Protein AF-A0A383A4H9-F1 (afdb_m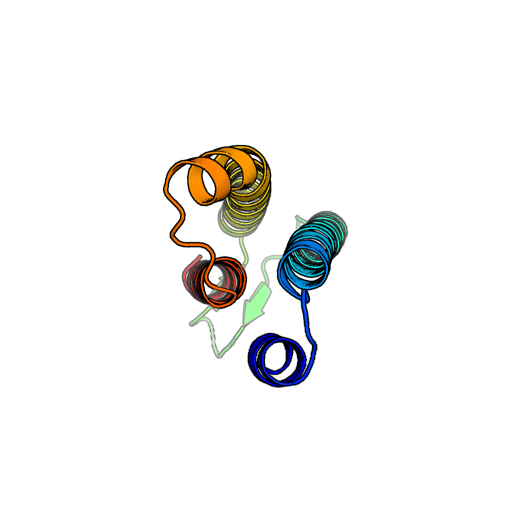onomer_lite)

Organism: NCBI:txid408172

Sequence (101 aa):
MFLLIVGVFKKNSLNFIYNLTIISLLITLALTLNHPIDTHLTLFNESYKIDYLSTFMKILTLISGIFVMLTSSKYIQITKIIKIEYPVLLLSSILGMMVMI

pLDDT: mean 80.48, std 9.93, range [55.66, 93.12]

Radius of gyration: 15.86 Å; chains: 1; bounding box: 32×23×46 Å

Secondary structure (DSSP, 8-state):
-HHHHHHHHSTT-HHHHHHHHHHHHHHHHHHHHTS-TT--EEETTTTEEE-HHHHHHHHHHHHHHHHHHHHHHHHHHHHT---THHHHHHHHHHHHHHHH-

Foldseek 3Di:
DVLVVVQVVDPPCLVVSLVVLLVVLVVVLVVLVPDDQPDFDADDVNPDTRHNVLSVVLNVLSVVLSVCSVVVVVVCVVVVVSDSVPSVVSVVVSVVVNRVD

Structure (mmCIF, N/CA/C/O backbone):
data_AF-A0A383A4H9-F1
#
_entry.id   AF-A0A383A4H9-F1
#
loop_
_atom_site.group_PDB
_atom_site.id
_atom_site.type_symbol
_atom_site.label_atom_id
_atom_site.label_alt_id
_atom_site.label_comp_id
_atom_site.label_asym_id
_atom_site.label_entity_id
_atom_site.label_seq_id
_atom_site.pdbx_PDB_ins_code
_atom_site.Cartn_x
_atom_site.Cartn_y
_atom_site.Cartn_z
_atom_site.occupancy
_atom_site.B_iso_or_equiv
_atom_site.auth_seq_id
_atom_site.auth_comp_id
_atom_site.auth_asym_id
_atom_site.auth_atom_id
_atom_site.pdbx_PDB_model_num
ATOM 1 N N . MET A 1 1 ? -13.232 -9.687 -0.372 1.00 71.88 1 MET A N 1
ATOM 2 C CA . MET A 1 1 ? -14.518 -9.810 0.364 1.00 71.88 1 MET A CA 1
ATOM 3 C C . MET A 1 1 ? -14.550 -10.940 1.395 1.00 71.88 1 MET A C 1
ATOM 5 O O . MET A 1 1 ? -15.249 -10.781 2.384 1.00 71.88 1 MET A O 1
ATOM 9 N N . PHE A 1 2 ? -13.784 -12.030 1.247 1.00 76.00 2 PHE A N 1
ATOM 10 C CA . PHE A 1 2 ? -13.723 -13.104 2.257 1.00 76.00 2 PHE A CA 1
ATOM 11 C C . PHE A 1 2 ? -13.396 -12.609 3.685 1.00 76.00 2 PHE A C 1
ATOM 13 O O . PHE A 1 2 ? -14.009 -13.068 4.644 1.00 76.00 2 PHE A O 1
ATOM 20 N N . LEU A 1 3 ? -12.524 -11.597 3.828 1.00 70.75 3 LEU A N 1
ATOM 21 C CA . LEU A 1 3 ? -12.226 -10.965 5.124 1.00 70.75 3 LEU A CA 1
ATOM 22 C C . LEU A 1 3 ? -13.465 -10.386 5.838 1.00 70.75 3 LEU A C 1
ATOM 24 O O . LEU A 1 3 ? -13.500 -10.412 7.064 1.00 70.75 3 LEU A O 1
ATOM 28 N N . LEU A 1 4 ? -14.476 -9.890 5.108 1.00 70.75 4 LEU A N 1
ATOM 29 C CA . LEU A 1 4 ? -15.718 -9.388 5.718 1.00 70.75 4 LEU A CA 1
ATOM 30 C C . LEU A 1 4 ? -16.520 -10.528 6.330 1.00 70.75 4 LEU A C 1
ATOM 32 O O . LEU A 1 4 ? -16.939 -10.431 7.476 1.00 70.75 4 LEU A O 1
ATOM 36 N N . ILE A 1 5 ? -16.681 -11.620 5.583 1.00 74.56 5 ILE A N 1
ATOM 37 C CA . ILE A 1 5 ? -17.418 -12.804 6.032 1.00 74.56 5 ILE A CA 1
ATOM 38 C C . ILE A 1 5 ? -16.755 -13.352 7.302 1.00 74.56 5 ILE A C 1
ATOM 40 O O . ILE A 1 5 ? -17.408 -13.489 8.332 1.00 74.56 5 ILE A O 1
ATOM 44 N N . VAL A 1 6 ? -15.432 -13.551 7.276 1.00 73.00 6 VAL A N 1
ATOM 45 C CA . VAL A 1 6 ? -14.657 -13.998 8.449 1.00 73.00 6 VAL A CA 1
ATOM 46 C C . VAL A 1 6 ? -14.770 -13.016 9.620 1.00 73.00 6 VAL A C 1
ATOM 48 O O . VAL A 1 6 ? -14.820 -13.431 10.779 1.00 73.00 6 VAL A O 1
ATOM 51 N N . GLY A 1 7 ? -14.823 -11.717 9.332 1.00 66.88 7 GLY A N 1
ATOM 52 C CA . GLY A 1 7 ? -14.925 -10.686 10.352 1.00 66.88 7 GLY A CA 1
ATOM 53 C C . GLY A 1 7 ? -16.270 -10.624 11.059 1.00 66.88 7 GLY A C 1
ATOM 54 O O . GLY A 1 7 ? -16.288 -10.461 12.278 1.00 66.88 7 GLY A O 1
ATOM 55 N N . VAL A 1 8 ? -17.371 -10.817 10.330 1.00 70.62 8 VAL A N 1
ATOM 56 C CA . VAL A 1 8 ? -18.737 -10.813 10.879 1.00 70.62 8 VAL A CA 1
ATOM 57 C C . VAL A 1 8 ? -18.962 -11.990 11.834 1.00 70.62 8 VAL A C 1
ATOM 59 O O . VAL A 1 8 ? -19.599 -11.822 12.871 1.00 70.62 8 VAL A O 1
ATOM 62 N N . PHE A 1 9 ? -18.403 -13.169 11.541 1.00 67.00 9 PHE A N 1
ATOM 63 C CA . PHE A 1 9 ? -18.620 -14.368 12.362 1.00 67.00 9 PHE A CA 1
ATOM 64 C C . PHE A 1 9 ? -17.762 -14.437 13.637 1.00 67.00 9 PHE A C 1
ATOM 66 O O . PHE A 1 9 ? -18.056 -15.234 14.529 1.00 67.00 9 PHE A O 1
ATOM 73 N N . LYS A 1 10 ? -16.710 -13.618 13.765 1.00 66.25 10 LYS A N 1
ATOM 74 C CA . LYS A 1 10 ? -15.755 -13.695 14.882 1.00 66.25 10 LYS A CA 1
ATOM 75 C C . LYS A 1 10 ? -15.894 -12.497 15.833 1.00 66.25 10 LYS A C 1
ATOM 77 O O . LYS A 1 10 ? -15.699 -11.351 15.439 1.00 66.25 10 LYS A O 1
ATOM 82 N N . LYS A 1 11 ? -16.183 -12.757 17.117 1.00 55.66 11 LYS A N 1
ATOM 83 C CA . LYS A 1 11 ? -16.237 -11.734 18.189 1.00 55.66 11 LYS A CA 1
ATOM 84 C C . LYS A 1 11 ? -14.858 -11.066 18.362 1.00 55.66 11 LYS A C 1
ATOM 86 O O . LYS A 1 11 ? -13.846 -11.762 18.373 1.00 55.66 11 LYS A O 1
ATOM 91 N N . ASN A 1 12 ? -14.812 -9.734 18.497 1.00 63.16 12 ASN A N 1
ATOM 92 C CA . ASN A 1 12 ? -13.580 -8.922 18.607 1.00 63.16 12 ASN A CA 1
ATOM 93 C C . ASN A 1 12 ? -12.558 -9.109 17.461 1.00 63.16 12 ASN A C 1
ATOM 95 O O . ASN A 1 12 ? -11.349 -9.000 17.656 1.00 63.16 12 ASN A O 1
ATOM 99 N N . SER A 1 13 ? -13.031 -9.353 16.240 1.00 64.88 13 SER A N 1
ATOM 100 C CA . SER A 1 13 ? -12.188 -9.597 15.061 1.00 64.88 13 SER A CA 1
ATOM 101 C C . SER A 1 13 ? -11.489 -8.358 14.485 1.00 64.88 13 SER A C 1
ATOM 103 O O . SER A 1 13 ? -10.656 -8.495 13.595 1.00 64.88 13 SER A O 1
ATOM 105 N N . LEU A 1 14 ? -11.769 -7.157 14.995 1.00 70.31 14 LEU A N 1
ATOM 106 C CA . LEU A 1 14 ? -11.288 -5.885 14.440 1.00 70.31 14 LEU A CA 1
ATOM 107 C C . LEU A 1 14 ? -9.765 -5.789 14.360 1.00 70.31 14 LEU A C 1
ATOM 109 O O . LEU A 1 14 ? -9.230 -5.640 13.266 1.00 70.31 14 LEU A O 1
ATOM 113 N N . ASN A 1 15 ? -9.061 -5.933 15.488 1.00 75.56 15 ASN A N 1
ATOM 114 C CA . ASN A 1 15 ? -7.594 -5.876 15.502 1.00 75.56 15 ASN A CA 1
ATOM 115 C C . ASN A 1 15 ? -6.983 -6.999 14.658 1.00 75.56 15 ASN A C 1
ATOM 117 O O . ASN A 1 15 ? -5.958 -6.806 14.012 1.00 75.56 15 ASN A O 1
ATOM 121 N N . PHE A 1 16 ? -7.630 -8.167 14.637 1.00 78.44 16 PHE A N 1
ATOM 122 C CA . PHE A 1 16 ? -7.181 -9.296 13.833 1.00 78.44 16 PHE A CA 1
ATOM 123 C C . PHE A 1 16 ? -7.254 -8.982 12.334 1.00 78.44 16 PHE A C 1
ATOM 125 O O . PHE A 1 16 ? -6.278 -9.185 11.619 1.00 78.44 16 PHE A O 1
ATOM 132 N N . ILE A 1 17 ? -8.375 -8.432 11.865 1.00 82.94 17 ILE A N 1
ATOM 133 C CA . ILE A 1 17 ? -8.576 -8.038 10.465 1.00 82.94 17 ILE A CA 1
ATOM 134 C C . ILE A 1 17 ? -7.637 -6.898 10.096 1.00 82.94 17 ILE A C 1
ATOM 136 O O . ILE A 1 17 ? -7.009 -6.955 9.047 1.00 82.94 17 ILE A O 1
ATOM 140 N N . TYR A 1 18 ? -7.485 -5.909 10.976 1.00 84.62 18 TYR A N 1
ATOM 141 C CA . TYR A 1 18 ? -6.576 -4.786 10.777 1.00 84.62 18 TYR A CA 1
ATOM 142 C C . TYR A 1 18 ? -5.136 -5.252 10.550 1.00 84.62 18 TYR A C 1
ATOM 144 O O . TYR A 1 18 ? -4.515 -4.910 9.544 1.00 84.62 18 TYR A O 1
ATOM 152 N N . ASN A 1 19 ? -4.628 -6.117 11.427 1.00 83.94 19 ASN A N 1
ATOM 153 C CA . ASN A 1 19 ? -3.288 -6.675 11.282 1.00 83.94 19 ASN A CA 1
ATOM 154 C C . ASN A 1 19 ? -3.165 -7.505 9.998 1.00 83.94 19 ASN A C 1
ATOM 156 O O . ASN A 1 19 ? -2.179 -7.370 9.278 1.00 83.94 19 ASN A O 1
ATOM 160 N N . LEU A 1 20 ? -4.186 -8.302 9.665 1.00 85.94 20 LEU A N 1
ATOM 161 C CA . LEU A 1 20 ? -4.212 -9.081 8.426 1.00 85.94 20 LEU A CA 1
ATOM 162 C C . LEU A 1 20 ? -4.155 -8.182 7.181 1.00 85.94 20 LEU A C 1
ATOM 164 O O . LEU A 1 20 ? -3.447 -8.501 6.229 1.00 85.94 20 LEU A O 1
ATOM 168 N N . THR A 1 21 ? -4.855 -7.042 7.194 1.00 86.62 21 THR A N 1
ATOM 169 C CA . THR A 1 21 ? -4.829 -6.083 6.080 1.00 86.62 21 THR A CA 1
ATOM 170 C C . THR A 1 21 ? -3.448 -5.452 5.893 1.00 86.62 21 THR A C 1
ATOM 172 O O . THR A 1 21 ? -2.948 -5.428 4.770 1.00 86.62 21 THR A O 1
ATOM 175 N N . ILE A 1 22 ? -2.776 -5.043 6.974 1.00 87.31 22 ILE A N 1
ATOM 176 C CA . ILE A 1 22 ? -1.404 -4.510 6.912 1.00 87.31 22 ILE A CA 1
ATOM 177 C C . ILE A 1 22 ? -0.433 -5.567 6.375 1.00 87.31 22 ILE A C 1
ATOM 179 O O . ILE A 1 22 ? 0.369 -5.270 5.492 1.00 87.31 22 ILE A O 1
ATOM 183 N N . ILE A 1 23 ? -0.536 -6.811 6.856 1.00 90.50 23 ILE A N 1
ATOM 184 C CA . ILE A 1 23 ? 0.284 -7.928 6.366 1.00 90.50 23 ILE A CA 1
ATOM 185 C C . ILE A 1 23 ? 0.047 -8.152 4.870 1.00 90.50 23 ILE A C 1
ATOM 187 O O . ILE A 1 23 ? 1.006 -8.300 4.117 1.00 90.50 23 ILE A O 1
ATOM 191 N N . SER A 1 24 ? -1.210 -8.131 4.416 1.00 89.56 24 SER A N 1
ATOM 192 C CA . SER A 1 24 ? -1.514 -8.298 2.993 1.00 89.56 24 SER A CA 1
ATOM 193 C C . SER A 1 24 ? -0.909 -7.183 2.133 1.00 89.56 24 SER A C 1
ATOM 195 O O . SER A 1 24 ? -0.326 -7.489 1.097 1.00 89.56 24 SER A O 1
ATOM 197 N N . LEU A 1 25 ? -0.943 -5.925 2.596 1.00 89.12 25 LEU A N 1
ATOM 198 C CA . LEU A 1 25 ? -0.320 -4.797 1.896 1.00 89.12 25 LEU A CA 1
ATOM 199 C C . 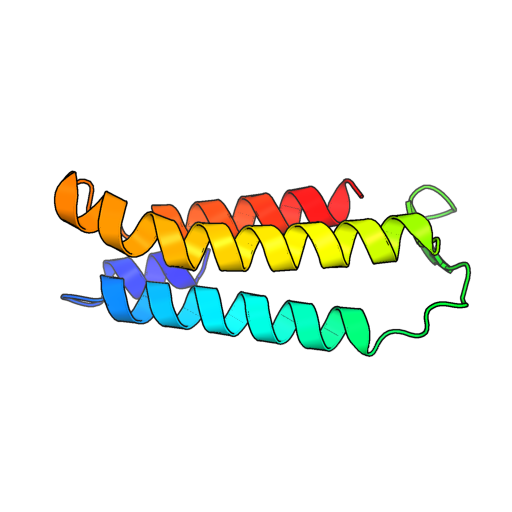LEU A 1 25 ? 1.209 -4.934 1.822 1.00 89.12 25 LEU A C 1
ATOM 201 O O . LEU A 1 25 ? 1.801 -4.684 0.771 1.00 89.12 25 LEU A O 1
ATOM 205 N N . LEU A 1 26 ? 1.848 -5.392 2.902 1.00 91.19 26 LEU A N 1
ATOM 206 C CA . LEU A 1 26 ? 3.287 -5.679 2.928 1.00 91.19 26 LEU A CA 1
ATOM 207 C C . LEU A 1 26 ? 3.676 -6.788 1.946 1.00 91.19 26 LEU A C 1
ATOM 209 O O . LEU A 1 26 ? 4.648 -6.635 1.209 1.00 91.19 26 LEU A O 1
ATOM 213 N N . ILE A 1 27 ? 2.904 -7.878 1.897 1.00 91.62 27 ILE A N 1
ATOM 214 C CA . ILE A 1 27 ? 3.132 -8.971 0.943 1.00 91.62 27 ILE A CA 1
ATOM 215 C C . ILE A 1 27 ? 2.999 -8.450 -0.489 1.00 91.62 27 ILE A C 1
ATOM 217 O O . ILE A 1 27 ? 3.864 -8.723 -1.317 1.00 91.62 27 ILE A O 1
ATOM 221 N N . THR A 1 28 ? 1.961 -7.660 -0.787 1.00 90.19 28 THR A N 1
ATOM 222 C CA . THR A 1 28 ? 1.797 -7.086 -2.130 1.00 90.19 28 THR A CA 1
ATOM 223 C C . THR A 1 28 ? 2.943 -6.153 -2.503 1.00 90.19 28 THR A C 1
ATOM 225 O O . THR A 1 28 ? 3.425 -6.226 -3.628 1.00 90.19 28 THR A O 1
ATOM 228 N N . LEU A 1 29 ? 3.447 -5.347 -1.563 1.00 90.81 29 LEU A N 1
ATOM 229 C CA . LEU A 1 29 ? 4.593 -4.470 -1.801 1.00 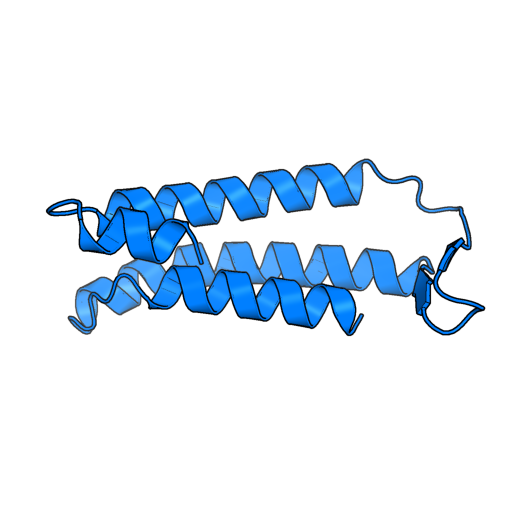90.81 29 LEU A CA 1
ATOM 230 C C . LEU A 1 29 ? 5.853 -5.277 -2.135 1.00 90.81 29 LEU A C 1
ATOM 232 O O . LEU A 1 29 ? 6.511 -5.001 -3.137 1.00 90.81 29 LEU A O 1
ATOM 236 N N . ALA A 1 30 ? 6.148 -6.317 -1.352 1.00 89.62 30 ALA A N 1
ATOM 237 C CA . ALA A 1 30 ? 7.281 -7.202 -1.610 1.00 89.62 30 ALA A CA 1
ATOM 238 C C . ALA A 1 30 ? 7.180 -7.885 -2.985 1.00 89.62 30 ALA A C 1
ATOM 240 O O . ALA A 1 30 ? 8.166 -7.958 -3.715 1.00 89.62 30 ALA A O 1
ATOM 241 N N . LEU A 1 31 ? 5.980 -8.330 -3.375 1.00 88.19 31 LEU A N 1
ATOM 242 C CA . LEU A 1 31 ? 5.743 -8.915 -4.696 1.00 88.19 31 LEU A CA 1
ATOM 243 C C . LEU A 1 31 ? 5.958 -7.902 -5.827 1.00 88.19 31 LEU A C 1
ATOM 245 O O . LEU A 1 31 ? 6.582 -8.248 -6.826 1.00 88.19 31 LEU A O 1
ATOM 249 N N . THR A 1 32 ? 5.490 -6.659 -5.670 1.00 86.06 32 THR A N 1
ATOM 250 C CA . THR A 1 32 ? 5.683 -5.616 -6.694 1.00 86.06 32 THR A CA 1
ATOM 251 C C . THR A 1 32 ? 7.144 -5.214 -6.874 1.00 86.06 32 THR A C 1
ATOM 253 O O . THR A 1 32 ? 7.542 -4.902 -7.989 1.00 86.06 32 THR A O 1
ATOM 256 N N . LEU A 1 33 ? 7.954 -5.262 -5.811 1.00 85.19 33 LEU A N 1
ATOM 257 C CA . LEU A 1 33 ? 9.386 -4.944 -5.872 1.00 85.19 33 LEU A CA 1
ATOM 258 C C . LEU A 1 33 ? 10.220 -6.061 -6.509 1.00 85.19 33 LEU A C 1
ATOM 260 O O . LEU A 1 33 ? 11.242 -5.781 -7.126 1.00 85.19 33 LEU A O 1
ATOM 264 N N . ASN A 1 34 ? 9.787 -7.316 -6.374 1.00 81.38 34 ASN A N 1
ATOM 265 C CA . ASN A 1 34 ? 10.470 -8.465 -6.972 1.00 81.38 34 ASN A CA 1
ATOM 266 C C . ASN A 1 34 ? 10.205 -8.621 -8.481 1.00 81.38 34 ASN A C 1
ATOM 268 O O . ASN A 1 34 ? 10.799 -9.495 -9.111 1.00 81.38 34 ASN A O 1
ATOM 272 N N . HIS A 1 35 ? 9.304 -7.830 -9.070 1.00 74.44 35 HIS A N 1
ATOM 273 C CA . HIS A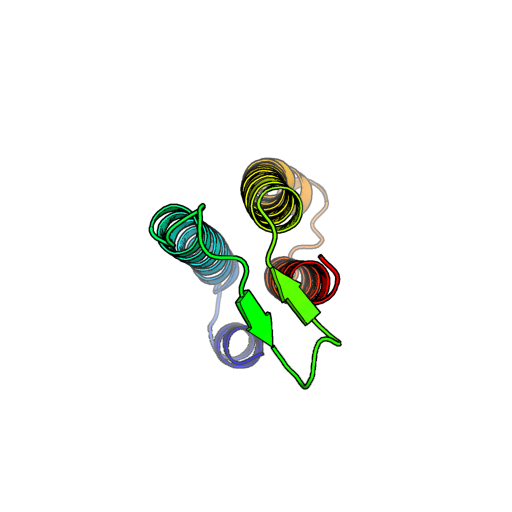 1 35 ? 9.020 -7.900 -10.502 1.00 74.44 35 HIS A CA 1
ATOM 274 C C . HIS A 1 35 ? 10.118 -7.186 -11.315 1.00 74.44 35 HIS A C 1
ATOM 276 O O . HIS A 1 35 ? 10.495 -6.072 -10.945 1.00 74.44 35 HIS A O 1
ATOM 282 N N . PRO A 1 36 ? 10.639 -7.778 -12.412 1.00 68.06 36 PRO A N 1
ATOM 283 C CA . PRO A 1 36 ? 11.651 -7.128 -13.239 1.00 68.06 36 PRO A CA 1
ATOM 284 C C . PRO A 1 36 ? 11.111 -5.816 -13.817 1.00 68.06 36 PRO A C 1
ATOM 286 O O . PRO A 1 36 ? 10.036 -5.764 -14.408 1.00 68.06 36 PRO A O 1
ATOM 289 N N . ILE A 1 37 ? 11.877 -4.748 -13.624 1.00 62.50 37 ILE A N 1
ATOM 290 C CA . ILE A 1 37 ? 11.479 -3.366 -13.922 1.00 62.50 37 ILE A CA 1
ATOM 291 C C . ILE A 1 37 ? 11.616 -3.021 -15.417 1.00 62.50 37 ILE A C 1
ATOM 293 O O . ILE A 1 37 ? 10.947 -2.111 -15.903 1.00 62.50 37 ILE A O 1
ATOM 297 N N . ASP A 1 38 ? 12.427 -3.783 -16.154 1.00 58.59 38 ASP A N 1
ATOM 298 C CA . ASP A 1 38 ? 12.864 -3.439 -17.514 1.00 58.59 38 ASP A CA 1
ATOM 299 C C . ASP A 1 38 ? 12.037 -4.090 -18.635 1.00 58.59 38 ASP A C 1
ATOM 301 O O . ASP A 1 38 ? 12.348 -3.938 -19.817 1.00 58.59 38 ASP A O 1
ATOM 305 N N . THR A 1 39 ? 10.977 -4.831 -18.304 1.00 61.97 39 THR A N 1
ATOM 306 C CA . THR A 1 39 ? 10.136 -5.475 -19.318 1.00 61.97 39 THR A CA 1
ATOM 307 C C . THR A 1 39 ? 8.925 -4.606 -19.641 1.00 61.97 39 THR A C 1
ATOM 309 O O . THR A 1 39 ? 7.994 -4.526 -18.843 1.00 61.97 39 THR A O 1
ATOM 312 N N . HIS A 1 40 ? 8.907 -4.001 -20.833 1.00 64.38 40 HIS A N 1
ATOM 313 C CA . HIS A 1 40 ? 7.685 -3.446 -21.421 1.00 64.38 40 HIS A CA 1
ATOM 314 C C . HIS A 1 40 ? 6.705 -4.591 -21.695 1.00 64.38 40 HIS A C 1
ATOM 316 O O . HIS A 1 40 ? 6.787 -5.269 -22.720 1.00 64.38 40 HIS A O 1
ATOM 322 N N . LEU A 1 41 ? 5.801 -4.829 -20.748 1.00 71.62 41 LEU A N 1
ATOM 323 C CA . LEU A 1 41 ? 4.770 -5.853 -20.852 1.00 71.62 41 LEU A CA 1
ATOM 324 C C . LEU A 1 41 ? 3.446 -5.184 -21.200 1.00 71.62 41 LEU A C 1
ATOM 326 O O . LEU A 1 41 ? 2.896 -4.401 -20.423 1.00 71.62 41 LEU A O 1
ATOM 330 N N . THR A 1 42 ? 2.928 -5.507 -22.379 1.00 77.56 42 THR A N 1
ATOM 331 C CA . THR A 1 42 ? 1.561 -5.183 -22.771 1.00 77.56 42 THR A CA 1
ATOM 332 C C . THR A 1 42 ? 0.667 -6.384 -22.487 1.00 77.56 42 THR A C 1
ATOM 334 O O . THR A 1 42 ? 0.933 -7.512 -22.899 1.00 77.56 42 THR A O 1
ATOM 337 N N . LEU A 1 43 ? -0.404 -6.147 -21.741 1.00 77.56 43 LEU A N 1
ATOM 338 C CA . LEU A 1 43 ? -1.460 -7.111 -21.459 1.00 77.56 43 LEU A CA 1
ATOM 339 C C . LEU A 1 43 ? -2.736 -6.659 -22.183 1.00 77.56 43 LEU A C 1
ATOM 341 O O . LEU A 1 43 ? -2.930 -5.468 -22.427 1.00 77.56 43 LEU A O 1
ATOM 345 N N . PHE A 1 44 ? -3.605 -7.618 -22.522 1.00 78.12 44 PHE A N 1
ATOM 346 C CA . PHE A 1 44 ? -4.902 -7.377 -23.176 1.00 78.12 44 PHE A CA 1
ATOM 347 C C . PHE A 1 44 ? -4.820 -6.626 -24.519 1.00 78.12 44 PHE A C 1
ATOM 349 O O . PHE A 1 44 ? -5.411 -5.564 -24.670 1.00 78.12 44 PHE A O 1
ATOM 356 N N . ASN A 1 45 ? -4.106 -7.169 -25.515 1.00 75.38 45 ASN A N 1
ATOM 357 C CA . ASN A 1 45 ? -3.975 -6.537 -26.842 1.00 75.38 45 ASN A CA 1
ATOM 358 C C . ASN A 1 45 ? -3.605 -5.040 -26.748 1.00 75.38 45 ASN A C 1
ATOM 360 O O . ASN A 1 45 ? -4.276 -4.193 -27.327 1.00 75.38 45 ASN A O 1
ATOM 364 N N . GLU A 1 46 ? -2.560 -4.722 -25.976 1.00 76.75 46 GLU A N 1
ATOM 365 C CA . GLU A 1 46 ? -2.040 -3.354 -25.793 1.00 76.75 46 GLU A CA 1
ATOM 366 C C . GLU A 1 46 ? -2.940 -2.390 -25.002 1.00 76.75 46 GLU A C 1
ATOM 368 O O . GLU A 1 46 ? -2.548 -1.244 -24.787 1.00 76.75 46 GLU A O 1
ATOM 373 N N . SER A 1 47 ? -4.095 -2.827 -24.486 1.00 78.06 47 SER A N 1
ATOM 374 C CA . SER A 1 47 ? -4.958 -1.948 -23.688 1.00 78.06 47 SER A CA 1
ATOM 375 C C . SER A 1 47 ? -4.407 -1.661 -22.288 1.00 78.06 47 SER A C 1
ATOM 377 O O . SER A 1 47 ? -4.816 -0.686 -21.662 1.00 78.06 47 SER A O 1
ATOM 379 N N . TYR A 1 48 ? -3.509 -2.506 -21.770 1.00 80.06 48 TYR A N 1
ATOM 380 C CA . TYR A 1 48 ? -2.875 -2.322 -20.467 1.00 80.06 48 TYR A CA 1
ATOM 381 C C . TYR A 1 48 ? -1.357 -2.435 -20.589 1.00 80.06 48 TYR A C 1
ATOM 383 O O . TYR A 1 48 ? -0.823 -3.504 -20.886 1.00 80.06 48 TYR A O 1
ATOM 391 N N . LYS A 1 49 ? -0.654 -1.325 -20.367 1.00 80.62 49 LYS A N 1
ATOM 392 C CA . LYS A 1 49 ? 0.794 -1.229 -20.554 1.00 80.62 49 LYS A CA 1
ATOM 393 C C . LYS A 1 49 ? 1.491 -1.054 -19.211 1.00 80.62 49 LYS A C 1
ATOM 395 O O . LYS A 1 49 ? 1.255 -0.074 -18.509 1.00 80.62 49 LYS A O 1
ATOM 400 N N . ILE A 1 50 ? 2.363 -1.995 -18.868 1.00 83.56 50 ILE A N 1
ATOM 401 C CA . ILE A 1 50 ? 3.194 -1.917 -17.669 1.00 83.56 50 ILE A CA 1
ATOM 402 C C . ILE A 1 50 ? 4.544 -1.337 -18.083 1.00 83.56 50 ILE A C 1
ATOM 404 O O . ILE A 1 50 ? 5.388 -2.024 -18.654 1.00 83.56 50 ILE A O 1
ATOM 408 N N . ASP A 1 51 ? 4.710 -0.048 -17.801 1.00 83.12 51 ASP A N 1
ATOM 409 C CA . ASP A 1 51 ? 5.959 0.692 -17.977 1.00 83.12 51 ASP A CA 1
ATOM 410 C C . ASP A 1 51 ? 6.600 0.997 -16.616 1.00 83.12 51 ASP A C 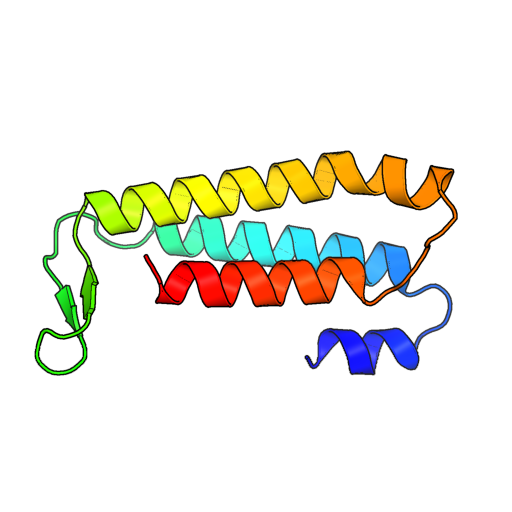1
ATOM 412 O O . ASP A 1 51 ? 5.936 0.957 -15.576 1.00 83.12 51 ASP A O 1
ATOM 416 N N . TYR A 1 52 ? 7.869 1.413 -16.629 1.00 84.00 52 TYR A N 1
ATOM 417 C CA . TYR A 1 52 ? 8.612 1.846 -15.439 1.00 84.00 52 TYR A CA 1
ATOM 418 C C . TYR A 1 52 ? 7.815 2.817 -14.546 1.00 84.00 52 TYR A C 1
ATOM 420 O O . TYR A 1 52 ? 7.755 2.656 -13.326 1.00 84.00 52 TYR A O 1
ATOM 428 N N . LEU A 1 53 ? 7.150 3.805 -15.158 1.00 86.00 53 LEU A N 1
ATOM 429 C CA . LEU A 1 53 ? 6.343 4.794 -14.440 1.00 86.00 53 LEU A CA 1
ATOM 430 C C . LEU A 1 53 ? 5.123 4.167 -13.745 1.00 86.00 53 LEU A C 1
ATOM 432 O O . LEU A 1 53 ? 4.840 4.517 -12.601 1.00 86.00 53 LEU A O 1
ATOM 436 N N . SER A 1 54 ? 4.424 3.235 -14.403 1.00 86.94 54 SER A N 1
ATOM 437 C CA . SER A 1 54 ? 3.271 2.531 -13.817 1.00 86.94 54 SER A CA 1
ATOM 438 C C . SER A 1 54 ? 3.717 1.722 -12.597 1.00 86.94 54 SER A C 1
ATOM 440 O O . SER A 1 54 ? 3.136 1.846 -11.519 1.00 86.94 54 SER A O 1
ATOM 442 N N . THR A 1 55 ? 4.822 0.980 -12.713 1.00 86.38 55 THR A N 1
ATOM 443 C CA . THR A 1 55 ? 5.396 0.210 -11.598 1.00 86.38 55 THR A CA 1
ATOM 444 C C . THR A 1 55 ? 5.798 1.111 -10.428 1.00 86.38 55 THR A C 1
ATOM 446 O O . THR A 1 55 ? 5.459 0.819 -9.279 1.00 86.38 55 THR A O 1
ATOM 449 N N . PHE A 1 56 ? 6.441 2.251 -10.699 1.00 88.25 56 PHE A N 1
ATOM 450 C CA . PHE A 1 56 ? 6.785 3.233 -9.668 1.00 88.25 56 PHE A CA 1
ATOM 451 C C . PHE A 1 56 ? 5.545 3.784 -8.945 1.00 88.25 56 PHE A C 1
ATOM 453 O O . PHE A 1 56 ? 5.510 3.829 -7.713 1.00 88.25 56 PHE A O 1
ATOM 460 N N . MET A 1 57 ? 4.498 4.148 -9.690 1.00 91.31 57 MET A N 1
ATOM 461 C CA . MET A 1 57 ? 3.251 4.653 -9.109 1.00 91.31 57 MET A CA 1
ATOM 462 C C . MET A 1 57 ? 2.544 3.590 -8.259 1.00 91.31 57 MET A C 1
ATOM 464 O O . MET A 1 57 ? 2.064 3.892 -7.165 1.00 91.31 57 MET A O 1
ATOM 468 N N . LYS A 1 58 ? 2.548 2.323 -8.686 1.00 90.88 58 LYS A N 1
ATOM 469 C CA . LYS A 1 58 ? 2.016 1.201 -7.896 1.00 90.88 58 LYS A CA 1
ATOM 470 C C . LYS A 1 58 ? 2.739 1.055 -6.556 1.00 90.88 58 LYS A C 1
ATOM 472 O O . LYS A 1 58 ? 2.082 0.962 -5.520 1.00 90.88 58 LYS A O 1
ATOM 477 N N . ILE A 1 59 ? 4.069 1.134 -6.546 1.00 91.75 59 ILE A N 1
ATOM 478 C CA . ILE A 1 59 ? 4.868 1.101 -5.310 1.00 91.75 59 ILE A CA 1
ATOM 479 C C . ILE A 1 59 ? 4.499 2.277 -4.393 1.00 91.75 59 ILE A C 1
ATOM 481 O O . ILE A 1 59 ? 4.244 2.077 -3.202 1.00 91.75 59 ILE A O 1
ATOM 485 N N . LEU A 1 60 ? 4.401 3.491 -4.945 1.00 92.62 60 LEU A N 1
ATOM 486 C CA . LEU A 1 60 ? 4.026 4.689 -4.191 1.00 92.62 60 LEU A CA 1
ATOM 487 C C . LEU A 1 60 ? 2.646 4.534 -3.530 1.00 92.62 60 LEU A C 1
ATOM 489 O O . LEU A 1 60 ? 2.487 4.818 -2.339 1.00 92.62 60 LEU A O 1
ATOM 493 N N . THR A 1 61 ? 1.654 4.036 -4.275 1.00 93.12 61 THR A N 1
ATOM 494 C CA . THR A 1 61 ? 0.302 3.830 -3.736 1.00 93.12 61 THR A CA 1
ATOM 495 C C . THR A 1 61 ? 0.277 2.804 -2.604 1.00 93.12 61 THR A C 1
ATOM 497 O O . THR A 1 61 ? -0.362 3.062 -1.584 1.00 93.12 61 THR A O 1
ATOM 500 N N . LEU A 1 62 ? 1.023 1.699 -2.705 1.00 92.81 62 LEU A N 1
ATOM 501 C CA . LEU A 1 62 ? 1.110 0.700 -1.632 1.00 92.81 62 LEU A CA 1
ATOM 502 C C . LEU A 1 62 ? 1.744 1.266 -0.362 1.00 92.81 62 LEU A C 1
ATOM 504 O O . LEU A 1 62 ? 1.204 1.068 0.727 1.00 92.81 62 LEU A O 1
ATOM 508 N N . ILE A 1 63 ? 2.842 2.018 -0.494 1.00 92.94 63 ILE A N 1
ATOM 509 C CA . ILE A 1 63 ? 3.497 2.683 0.642 1.00 92.94 63 ILE A CA 1
ATOM 510 C C . ILE A 1 63 ? 2.525 3.659 1.314 1.00 92.94 63 ILE A C 1
ATOM 512 O O . ILE A 1 63 ? 2.376 3.644 2.539 1.00 92.94 63 ILE A O 1
ATOM 516 N N . SER A 1 64 ? 1.809 4.461 0.520 1.00 91.69 64 SER A N 1
ATOM 517 C CA . SER A 1 64 ? 0.810 5.391 1.051 1.00 91.69 64 SER A CA 1
ATOM 518 C C . SER A 1 64 ? -0.341 4.663 1.757 1.00 91.69 64 SER A C 1
ATOM 520 O O . SER A 1 64 ? -0.746 5.072 2.843 1.00 91.69 64 SER A O 1
ATOM 522 N N . GLY A 1 65 ? -0.808 3.532 1.216 1.00 91.75 65 GLY A N 1
ATOM 523 C CA . GLY A 1 65 ? -1.858 2.712 1.820 1.00 91.75 65 GLY A CA 1
ATOM 524 C C . GLY A 1 65 ? -1.450 2.146 3.181 1.00 91.75 65 GLY A C 1
ATOM 525 O O . GLY A 1 65 ? -2.232 2.200 4.131 1.00 91.75 65 GLY A O 1
ATOM 526 N N . ILE A 1 66 ? -0.205 1.676 3.312 1.00 91.06 66 ILE A N 1
ATOM 527 C CA . ILE A 1 66 ? 0.347 1.212 4.595 1.00 91.06 66 ILE A CA 1
ATOM 528 C C . ILE A 1 66 ? 0.391 2.367 5.602 1.00 91.06 66 ILE A C 1
ATOM 530 O O . ILE A 1 66 ? -0.037 2.207 6.746 1.00 91.06 66 ILE A O 1
ATOM 534 N N . PHE A 1 67 ? 0.851 3.548 5.183 1.00 90.62 67 PHE A N 1
ATOM 535 C CA . PHE A 1 67 ? 0.916 4.724 6.053 1.00 90.62 67 PHE A CA 1
ATOM 536 C C . PHE A 1 67 ? -0.471 5.184 6.534 1.00 90.62 67 PHE A C 1
ATOM 538 O O . PHE A 1 67 ? -0.667 5.464 7.722 1.00 90.62 67 PHE A O 1
ATOM 545 N N . VAL A 1 68 ? -1.464 5.198 5.641 1.00 89.94 68 VAL A N 1
ATOM 546 C CA . VAL A 1 68 ? -2.862 5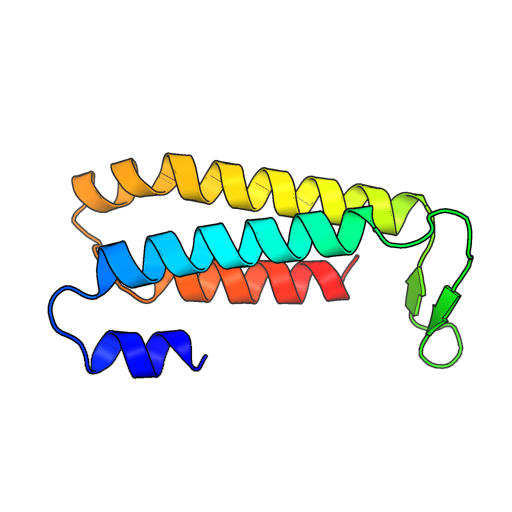.503 5.982 1.00 89.94 68 VAL A CA 1
ATOM 547 C C . VAL A 1 68 ? -3.411 4.482 6.976 1.00 89.94 68 VAL A C 1
ATOM 549 O O . VAL A 1 68 ? -4.064 4.858 7.948 1.00 89.94 68 VAL A O 1
ATOM 552 N N . MET A 1 69 ? -3.102 3.195 6.811 1.00 86.44 69 MET A N 1
ATOM 553 C CA . MET A 1 69 ? -3.504 2.169 7.773 1.00 86.44 69 MET A CA 1
ATOM 554 C C . MET A 1 69 ? -2.807 2.320 9.129 1.00 86.44 69 MET A C 1
ATOM 556 O O . MET A 1 69 ? -3.427 2.115 10.165 1.00 86.44 69 MET A O 1
ATOM 560 N N . LEU A 1 70 ? -1.549 2.738 9.201 1.00 85.31 70 LEU A N 1
ATOM 561 C CA . LEU A 1 70 ? -0.919 2.967 10.506 1.00 85.31 70 LEU A CA 1
ATOM 562 C C . LEU A 1 70 ? -1.568 4.146 11.249 1.00 85.31 70 LEU A C 1
ATOM 564 O O . LEU A 1 70 ? -1.899 4.034 12.432 1.00 85.31 70 LEU A O 1
ATOM 568 N N . THR A 1 71 ? -1.817 5.248 10.543 1.00 84.56 71 THR A N 1
ATOM 569 C CA . THR A 1 71 ? -2.360 6.489 11.122 1.00 84.56 71 THR A CA 1
ATOM 570 C C . THR A 1 71 ? -3.848 6.398 11.473 1.00 84.56 71 THR A C 1
ATOM 572 O O . THR A 1 71 ? -4.260 6.841 12.549 1.00 84.56 71 THR A O 1
ATOM 575 N N . SER A 1 72 ? -4.661 5.772 10.619 1.00 81.38 72 SER A N 1
ATOM 576 C CA . SER A 1 72 ? -6.115 5.667 10.819 1.00 81.38 72 SER A CA 1
ATOM 577 C C . SER A 1 72 ? -6.510 4.782 12.005 1.00 81.38 72 SER A C 1
ATOM 579 O O . SER A 1 72 ? -7.568 5.003 12.593 1.00 81.38 72 SER A O 1
ATOM 581 N N . SER A 1 73 ? -5.645 3.860 12.441 1.00 73.69 73 SER A N 1
ATOM 582 C CA . SER A 1 73 ? -5.927 2.940 13.556 1.00 73.69 73 SER A CA 1
ATOM 583 C C . SER A 1 73 ? -6.309 3.681 14.843 1.00 73.69 73 SER A C 1
ATOM 585 O O . SER A 1 73 ? -7.299 3.357 15.503 1.00 73.69 73 SER A O 1
ATOM 587 N N . LYS A 1 74 ? -5.556 4.741 15.156 1.00 72.31 74 LYS A N 1
ATOM 588 C CA . LYS A 1 74 ? -5.743 5.580 16.342 1.00 72.31 74 LYS A CA 1
ATOM 589 C C . LYS A 1 74 ? -6.960 6.492 16.185 1.00 72.31 74 LYS A C 1
ATOM 591 O O . LYS A 1 74 ? -7.729 6.661 17.126 1.00 72.31 74 LYS A O 1
ATOM 596 N N . TYR A 1 75 ? -7.179 7.019 14.979 1.00 71.75 75 TYR A N 1
ATOM 597 C CA . TYR A 1 75 ? -8.329 7.869 14.661 1.00 71.75 75 TYR A CA 1
ATOM 598 C C . TYR A 1 75 ? -9.668 7.117 14.769 1.00 71.75 75 TYR A C 1
ATOM 600 O O . TYR A 1 75 ? -10.627 7.628 15.350 1.00 71.75 75 TYR A O 1
ATOM 608 N N . ILE A 1 76 ? -9.733 5.877 14.277 1.00 72.12 76 ILE A N 1
ATOM 609 C CA . ILE A 1 76 ? -10.944 5.039 14.310 1.00 72.12 76 ILE A CA 1
ATOM 610 C C . ILE A 1 76 ? -11.322 4.655 15.748 1.00 72.12 76 ILE A C 1
ATOM 612 O O . ILE A 1 76 ? -12.504 4.616 16.092 1.00 72.12 76 ILE A O 1
ATOM 616 N N . GLN A 1 77 ? -10.332 4.423 16.616 1.00 67.62 77 GLN A N 1
ATOM 617 C CA . GLN A 1 77 ? -10.573 4.157 18.039 1.00 67.62 77 GLN A CA 1
ATOM 618 C C . GLN A 1 77 ? -11.154 5.376 18.767 1.00 67.62 77 GLN A C 1
ATOM 620 O O . GLN A 1 77 ? -12.089 5.230 19.552 1.00 67.62 77 GLN A O 1
ATOM 625 N N . ILE A 1 78 ? -10.641 6.577 18.481 1.00 67.19 78 ILE A N 1
ATOM 626 C CA . ILE A 1 78 ? -11.092 7.826 19.115 1.00 67.19 78 ILE A CA 1
ATOM 627 C C . ILE A 1 78 ? -12.515 8.190 18.673 1.00 67.19 78 ILE A C 1
ATOM 629 O O . ILE A 1 78 ? -13.341 8.588 19.492 1.00 67.19 78 ILE A O 1
ATOM 633 N N . THR A 1 79 ? -12.822 8.017 17.387 1.00 67.81 79 THR A N 1
ATOM 634 C CA . THR A 1 79 ? -14.125 8.375 16.804 1.00 67.81 79 THR A CA 1
ATOM 635 C C . THR A 1 79 ? -15.230 7.349 17.073 1.00 67.81 79 THR A C 1
ATOM 637 O O . THR A 1 79 ? -16.386 7.611 16.752 1.00 67.81 79 THR A O 1
ATOM 640 N N . LYS A 1 80 ? -14.914 6.193 17.681 1.00 62.25 80 LYS A N 1
ATOM 641 C CA . LYS A 1 80 ? -15.851 5.084 17.962 1.00 62.25 80 LYS A CA 1
ATOM 642 C C . LYS A 1 80 ? -16.583 4.533 16.724 1.00 62.25 80 LYS A C 1
ATOM 644 O O . LYS A 1 80 ? -17.528 3.760 16.869 1.00 62.25 80 LYS A O 1
ATOM 649 N N . ILE A 1 81 ? -16.120 4.831 15.506 1.00 63.66 81 ILE A N 1
ATOM 650 C CA . ILE A 1 81 ? -16.640 4.259 14.247 1.00 63.66 81 ILE A CA 1
ATOM 651 C C . ILE A 1 81 ? -15.938 2.919 13.993 1.00 63.66 81 ILE A C 1
ATOM 653 O O . ILE A 1 81 ? -15.329 2.679 12.953 1.00 63.66 81 ILE A O 1
ATOM 657 N N . ILE A 1 82 ? -15.959 2.041 14.993 1.00 60.94 82 ILE A N 1
ATOM 658 C CA . ILE A 1 82 ? -15.202 0.792 14.990 1.00 60.94 82 ILE A CA 1
ATOM 659 C C . ILE A 1 82 ? -15.953 -0.228 14.120 1.00 60.94 82 ILE A C 1
ATOM 661 O O . ILE A 1 82 ? -16.636 -1.128 14.606 1.00 60.94 82 ILE A O 1
ATOM 665 N N . LYS A 1 83 ? -15.860 -0.048 12.801 1.00 69.19 83 LYS A N 1
ATOM 666 C CA . LYS A 1 83 ? -16.450 -0.924 11.790 1.00 69.19 83 LYS A CA 1
ATOM 667 C C . LYS A 1 83 ? -15.360 -1.753 11.124 1.00 69.19 83 LYS A C 1
ATOM 669 O O . LYS A 1 83 ? -14.378 -1.225 10.610 1.00 69.19 83 LYS A O 1
ATOM 674 N N . ILE A 1 84 ? -15.589 -3.063 11.078 1.00 74.31 84 ILE A N 1
ATOM 675 C CA . ILE A 1 84 ? -14.743 -4.054 10.390 1.00 74.31 84 ILE A CA 1
ATOM 676 C C . ILE A 1 84 ? -14.620 -3.761 8.884 1.00 74.31 84 ILE A C 1
ATOM 678 O O . ILE A 1 84 ? -13.676 -4.194 8.226 1.00 74.31 84 ILE A O 1
ATOM 682 N N . GLU A 1 85 ? -15.567 -3.005 8.338 1.00 78.12 85 GLU A N 1
ATOM 683 C CA . GLU A 1 85 ? -15.657 -2.685 6.918 1.00 78.12 85 GLU A CA 1
ATOM 684 C C . GLU A 1 85 ? -14.524 -1.780 6.432 1.00 78.12 85 GLU A C 1
ATOM 686 O O . GLU A 1 85 ? -14.079 -1.938 5.299 1.00 78.12 85 GLU A O 1
ATOM 691 N N . TYR A 1 86 ? -14.015 -0.872 7.274 1.00 83.44 86 TYR A N 1
ATOM 692 C CA . TYR A 1 86 ? -13.068 0.157 6.833 1.00 83.44 86 TYR A CA 1
ATOM 693 C C . TYR A 1 86 ? -11.761 -0.419 6.251 1.00 83.44 86 TYR A C 1
ATOM 695 O O . TYR A 1 86 ? -11.446 -0.097 5.103 1.00 83.44 86 TYR A O 1
ATOM 703 N N . PRO A 1 87 ? -11.033 -1.328 6.938 1.00 84.38 87 PRO A N 1
ATOM 704 C CA . PRO A 1 87 ? -9.828 -1.935 6.367 1.00 84.38 87 PRO A CA 1
ATOM 705 C C . PRO A 1 87 ? -10.098 -2.729 5.082 1.00 84.38 87 PRO A C 1
ATOM 707 O O . PRO A 1 87 ? -9.246 -2.792 4.197 1.00 84.38 87 PRO A O 1
ATOM 710 N N . VAL A 1 88 ? -11.282 -3.341 4.951 1.00 85.62 88 VAL A N 1
ATOM 711 C CA . VAL A 1 88 ? -11.620 -4.132 3.759 1.00 85.62 88 VAL A CA 1
ATOM 712 C C . VAL A 1 88 ? -11.973 -3.242 2.570 1.00 85.62 88 VAL A C 1
ATOM 714 O O . VAL A 1 88 ? -11.558 -3.539 1.449 1.00 85.62 88 VAL A O 1
ATOM 717 N N . LEU A 1 89 ? -12.696 -2.146 2.803 1.00 87.06 89 LEU A N 1
ATOM 718 C CA . LEU A 1 89 ? -12.970 -1.143 1.777 1.00 87.06 89 LEU A CA 1
ATOM 719 C C . LEU A 1 89 ? -11.665 -0.530 1.262 1.00 87.06 89 LEU A C 1
ATOM 721 O O . LEU A 1 89 ? -11.480 -0.437 0.051 1.00 87.06 89 LEU A O 1
ATOM 725 N N . LEU A 1 90 ? -10.726 -0.228 2.161 1.00 89.31 90 LEU A N 1
ATOM 726 C CA . LEU A 1 90 ? -9.404 0.282 1.799 1.00 89.31 90 LEU A CA 1
ATOM 727 C C . LEU A 1 90 ? -8.596 -0.723 0.959 1.00 89.31 90 LEU A C 1
ATOM 729 O O . LEU A 1 90 ? -7.999 -0.348 -0.047 1.00 89.31 90 LEU A O 1
ATOM 733 N N . LEU A 1 91 ? -8.621 -2.017 1.296 1.00 88.62 91 LEU A N 1
ATOM 734 C CA . LEU A 1 91 ? -8.011 -3.044 0.438 1.00 88.62 91 LEU A CA 1
ATOM 735 C C . LEU A 1 91 ? -8.651 -3.089 -0.956 1.00 88.62 91 LEU A C 1
ATOM 737 O O . LEU A 1 91 ? -7.946 -3.216 -1.956 1.00 88.62 91 LEU A O 1
ATOM 741 N N . SER A 1 92 ? -9.980 -2.979 -1.036 1.00 89.00 92 SER A N 1
ATOM 742 C CA . SER A 1 92 ? -10.687 -3.002 -2.321 1.00 89.00 92 SER A CA 1
ATOM 743 C C . SER A 1 92 ? -10.393 -1.773 -3.184 1.00 89.00 92 SER A C 1
ATOM 745 O O . SER A 1 92 ? -10.266 -1.906 -4.400 1.00 89.00 92 SER A O 1
ATOM 747 N N . SER A 1 93 ? -10.215 -0.595 -2.575 1.00 91.00 93 SER A N 1
ATOM 748 C CA . SER A 1 93 ? -9.872 0.621 -3.312 1.00 91.00 93 SER A CA 1
ATOM 749 C C . SER A 1 93 ? -8.451 0.559 -3.863 1.00 91.00 93 SER A C 1
ATOM 751 O O . SER A 1 93 ? -8.239 0.910 -5.018 1.00 91.00 93 SER A O 1
ATOM 753 N N . ILE A 1 94 ? -7.493 0.046 -3.082 1.00 92.50 94 ILE A N 1
ATOM 754 C CA . ILE A 1 94 ? -6.105 -0.134 -3.533 1.00 92.50 94 ILE A CA 1
ATOM 755 C C . ILE A 1 94 ? -6.033 -1.136 -4.691 1.00 92.50 94 ILE A C 1
ATOM 757 O O . ILE A 1 94 ? -5.304 -0.903 -5.651 1.00 92.50 94 ILE A O 1
ATOM 761 N N . LEU A 1 95 ? -6.830 -2.209 -4.653 1.00 89.88 95 LEU A N 1
ATOM 762 C CA . LEU A 1 95 ? -6.947 -3.135 -5.782 1.00 89.88 95 LEU A CA 1
ATOM 763 C C . LEU A 1 95 ? -7.461 -2.423 -7.046 1.00 89.88 95 LEU A C 1
ATOM 765 O O . LEU A 1 95 ? -6.893 -2.594 -8.119 1.00 89.88 95 LEU A O 1
ATOM 769 N N . GLY A 1 96 ? -8.511 -1.605 -6.925 1.00 91.56 96 GLY A N 1
ATOM 770 C CA . GLY A 1 96 ? -9.032 -0.823 -8.051 1.00 91.56 96 GLY A CA 1
ATOM 771 C C . GLY A 1 96 ? -8.007 0.171 -8.603 1.00 91.56 96 GLY A C 1
ATOM 772 O O . GLY A 1 96 ? -7.836 0.278 -9.814 1.00 91.56 96 GLY A O 1
ATOM 773 N N . MET A 1 97 ? -7.267 0.845 -7.720 1.00 92.50 97 MET A N 1
ATOM 774 C CA . MET A 1 97 ? -6.182 1.755 -8.095 1.00 92.50 97 MET A CA 1
ATOM 775 C C . MET A 1 97 ? -5.052 1.036 -8.841 1.00 92.50 97 MET A C 1
ATOM 777 O O . MET A 1 97 ? -4.538 1.575 -9.812 1.00 92.50 97 MET A O 1
ATOM 781 N N . MET A 1 98 ? -4.704 -0.190 -8.443 1.00 88.75 98 MET A N 1
ATOM 782 C CA . MET A 1 98 ? -3.689 -1.000 -9.130 1.00 88.75 98 MET A CA 1
ATOM 783 C C . MET A 1 98 ? -4.055 -1.338 -10.575 1.00 88.75 98 MET A C 1
ATOM 785 O O . MET A 1 98 ? -3.160 -1.453 -11.401 1.00 88.75 98 MET A O 1
ATOM 789 N N . VAL A 1 99 ? -5.347 -1.513 -10.871 1.00 87.50 99 VAL A N 1
ATOM 790 C CA . VAL A 1 99 ? -5.841 -1.771 -12.234 1.00 87.50 99 VAL A CA 1
ATOM 791 C C . VAL A 1 99 ? -5.914 -0.482 -13.058 1.00 87.50 99 VAL A C 1
ATOM 793 O O . VAL A 1 99 ? -5.808 -0.531 -14.277 1.00 87.50 99 VAL A O 1
ATOM 796 N N . MET A 1 100 ? -6.106 0.670 -12.411 1.00 88.75 100 MET A N 1
ATOM 797 C CA . MET A 1 100 ? -6.173 1.970 -13.087 1.00 88.75 100 MET A CA 1
ATOM 798 C C . MET A 1 100 ? -4.791 2.496 -13.511 1.00 88.75 100 MET A C 1
ATOM 800 O O . MET A 1 100 ? -4.698 3.190 -14.521 1.00 88.75 100 MET A O 1
ATOM 804 N N . ILE A 1 101 ? -3.751 2.190 -12.728 1.00 84.69 101 ILE A N 1
ATOM 805 C CA . ILE A 1 101 ? -2.343 2.575 -12.953 1.00 84.69 101 ILE A CA 1
ATOM 806 C C . ILE A 1 101 ? -1.643 1.547 -13.839 1.00 84.69 101 ILE A C 1
ATOM 808 O O . ILE A 1 101 ? -0.776 1.945 -14.647 1.00 84.69 101 ILE A O 1
#